Protein AF-A0A850JFN5-F1 (afdb_monomer)

Secondary structure (DSSP, 8-state):
-----------SHHHHHGGG---HHHHHHHHHHHHHHHHHHHSPP-HHHHHHHGGG--TTS---------HHHHHHHHHHHHHHHHHHHHHHHHHHHS-BPPS-S--S-SSS---BBTTT-PBSSPHHHHHHHHHH--

Sequence (138 aa):
MYAVRAARRPGVREAEQVRQKADPRETRLRERLETIRARSAKSSSWRSSTQVLSRLVNRDGLVPIKTRLSREDLAFLAGAREEVIAFADLGVRLLDLHRPQEAGGITSDPDHPIRRCRACMSRWPCPTFRTISESLDP

Solvent-accessible surface area (backbone atoms only — not comparable to full-atom values): 8711 Å² total; per-residue (Å²): 141,84,83,87,76,84,78,79,80,91,72,60,71,67,62,53,60,69,73,69,65,75,55,69,66,58,52,53,50,51,54,50,53,50,54,49,52,55,34,59,71,65,26,77,84,54,68,73,58,49,64,58,47,64,77,57,45,45,98,88,71,48,62,94,80,88,82,90,74,55,73,47,34,52,63,29,64,76,43,45,64,63,51,51,51,53,51,51,57,47,51,53,53,50,47,70,48,52,34,72,44,78,96,78,71,96,56,97,41,87,90,65,62,84,46,26,18,64,66,78,65,38,58,54,83,26,72,69,53,48,53,52,50,65,73,67,58,131

Structure (mmCIF, N/CA/C/O backbone):
data_AF-A0A850JFN5-F1
#
_entry.id   AF-A0A850JFN5-F1
#
loop_
_atom_site.group_PDB
_atom_site.id
_atom_site.type_symbol
_atom_site.label_atom_id
_atom_site.label_alt_id
_atom_site.label_comp_id
_atom_site.label_asym_id
_atom_site.label_entity_id
_atom_site.label_seq_id
_atom_site.pdbx_PDB_ins_code
_atom_site.Cartn_x
_atom_site.Cartn_y
_atom_site.Cartn_z
_atom_site.occupancy
_atom_site.B_iso_or_equiv
_atom_site.auth_seq_id
_atom_site.auth_comp_id
_atom_site.auth_asym_id
_atom_site.auth_atom_id
_atom_site.pdbx_PDB_model_num
ATOM 1 N N . MET A 1 1 ? 29.555 66.003 -21.667 1.00 43.53 1 MET A N 1
ATOM 2 C CA . MET A 1 1 ? 28.462 65.018 -21.503 1.00 43.53 1 MET A CA 1
ATOM 3 C C . MET A 1 1 ? 28.958 63.674 -21.994 1.00 43.53 1 MET A C 1
ATOM 5 O O . MET A 1 1 ? 29.393 63.637 -23.129 1.00 43.53 1 MET A O 1
ATOM 9 N N . TYR A 1 2 ? 28.963 62.647 -21.141 1.00 33.19 2 TYR A N 1
ATOM 10 C CA . TYR A 1 2 ? 28.538 61.259 -21.404 1.00 33.19 2 TYR A CA 1
ATOM 11 C C . TYR A 1 2 ? 28.996 60.406 -20.211 1.00 33.19 2 TYR A C 1
ATOM 13 O O . TYR A 1 2 ? 30.177 60.120 -20.045 1.00 33.19 2 TYR A O 1
ATOM 21 N N . ALA A 1 3 ? 28.050 60.061 -19.336 1.00 43.09 3 ALA A N 1
ATOM 22 C CA . ALA A 1 3 ? 28.269 59.144 -18.226 1.00 43.09 3 ALA A CA 1
ATOM 23 C C . ALA A 1 3 ? 27.966 57.716 -18.697 1.00 43.09 3 ALA A C 1
ATOM 25 O O . ALA A 1 3 ? 26.851 57.425 -19.133 1.00 43.09 3 ALA A O 1
ATOM 26 N N . VAL A 1 4 ? 28.949 56.824 -18.594 1.00 44.78 4 VAL A N 1
ATOM 27 C CA . VAL A 1 4 ? 28.782 55.389 -18.844 1.00 44.78 4 VAL A CA 1
ATOM 28 C C . VAL A 1 4 ? 28.039 54.783 -17.651 1.00 44.78 4 VAL A C 1
ATOM 30 O O . VAL A 1 4 ? 28.627 54.512 -16.607 1.00 44.78 4 VAL A O 1
ATOM 33 N N . ARG A 1 5 ? 26.722 54.584 -17.777 1.00 41.34 5 ARG A N 1
ATOM 34 C CA . ARG A 1 5 ? 25.948 53.748 -16.847 1.00 41.34 5 ARG A CA 1
ATOM 35 C C . ARG A 1 5 ? 26.031 52.297 -17.309 1.00 41.34 5 ARG A C 1
ATOM 37 O O . ARG A 1 5 ? 25.395 51.910 -18.285 1.00 41.34 5 ARG A O 1
ATOM 44 N N . ALA A 1 6 ? 26.802 51.495 -16.582 1.00 43.59 6 ALA A N 1
ATOM 45 C CA . ALA A 1 6 ? 26.791 50.047 -16.714 1.00 43.59 6 ALA A CA 1
ATOM 46 C C . ALA A 1 6 ? 25.400 49.510 -16.337 1.00 43.59 6 ALA A C 1
ATOM 48 O O . ALA A 1 6 ? 25.002 49.516 -15.171 1.00 43.59 6 ALA A O 1
ATOM 49 N N . ALA A 1 7 ? 24.650 49.055 -17.339 1.00 46.28 7 ALA A N 1
ATOM 50 C CA . ALA A 1 7 ? 23.413 48.319 -17.141 1.00 46.28 7 ALA A CA 1
ATOM 51 C C . ALA A 1 7 ? 23.745 46.943 -16.542 1.00 46.28 7 ALA A C 1
ATOM 53 O O . ALA A 1 7 ? 24.256 46.046 -17.214 1.00 46.28 7 ALA A O 1
ATOM 54 N N . ARG A 1 8 ? 23.471 46.784 -15.247 1.00 49.06 8 ARG A N 1
ATOM 55 C CA . ARG A 1 8 ? 23.504 45.500 -14.541 1.00 49.06 8 ARG A CA 1
ATOM 56 C C . ARG A 1 8 ? 22.412 44.613 -15.154 1.00 49.06 8 ARG A C 1
ATOM 58 O O . ARG A 1 8 ? 21.237 44.887 -14.947 1.00 49.06 8 ARG A O 1
ATOM 65 N N . ARG A 1 9 ? 22.779 43.591 -15.937 1.00 52.78 9 ARG A N 1
ATOM 66 C CA . ARG A 1 9 ? 21.822 42.629 -16.520 1.00 52.78 9 ARG A CA 1
ATOM 67 C C . ARG A 1 9 ? 21.120 41.839 -15.397 1.00 52.78 9 ARG A C 1
ATOM 69 O O . ARG A 1 9 ? 21.807 41.080 -14.709 1.00 52.78 9 ARG A O 1
ATOM 76 N N . PRO A 1 10 ? 19.791 41.941 -15.213 1.00 50.38 10 PRO A N 1
ATOM 77 C CA . PRO A 1 10 ? 19.043 41.019 -14.371 1.00 50.38 10 PRO A CA 1
ATOM 78 C C . PRO A 1 10 ? 18.663 39.826 -15.252 1.00 50.38 10 PRO A C 1
ATOM 80 O O . PRO A 1 10 ? 17.721 39.903 -16.029 1.00 50.38 10 PRO A O 1
ATOM 83 N N . GLY A 1 11 ? 19.470 38.763 -15.258 1.00 53.66 11 GLY A N 1
ATOM 84 C CA . GLY A 1 11 ? 19.230 37.672 -16.218 1.00 53.66 11 GLY A CA 1
ATOM 85 C C . GLY A 1 11 ? 19.637 36.272 -15.790 1.00 53.66 11 GLY A C 1
ATOM 86 O O . GLY A 1 11 ? 19.391 35.335 -16.535 1.00 53.66 11 GLY A O 1
ATOM 87 N N . VAL A 1 12 ? 20.247 36.104 -14.615 1.00 56.16 12 VAL A N 1
ATOM 88 C CA . VAL A 1 12 ? 20.742 34.781 -14.189 1.00 56.16 12 VAL A CA 1
ATOM 89 C C . VAL A 1 12 ? 20.054 34.315 -12.905 1.00 56.16 12 VAL A C 1
ATOM 91 O O . VAL A 1 12 ? 19.576 33.192 -12.840 1.00 56.16 12 VAL A O 1
ATOM 94 N N . ARG A 1 13 ? 19.871 35.203 -11.916 1.00 51.56 13 ARG A N 1
ATOM 95 C CA . ARG A 1 13 ? 19.265 34.841 -10.618 1.00 51.56 13 ARG A CA 1
ATOM 96 C C . ARG A 1 13 ? 17.761 34.542 -10.673 1.00 51.56 13 ARG A C 1
ATOM 98 O O . ARG A 1 13 ? 17.281 33.733 -9.891 1.00 51.56 13 ARG A O 1
ATOM 105 N N . GLU A 1 14 ? 17.032 35.157 -11.597 1.00 46.59 14 GLU A N 1
ATOM 106 C CA . GLU A 1 14 ? 15.573 35.001 -11.722 1.00 46.59 14 GLU A CA 1
ATOM 107 C C . GLU A 1 14 ? 15.201 33.730 -12.509 1.00 46.59 14 GLU A C 1
ATOM 109 O O . GLU A 1 14 ? 14.250 33.034 -12.166 1.00 46.59 14 GLU A O 1
ATOM 114 N N . ALA A 1 15 ? 16.026 33.345 -13.491 1.00 46.22 15 ALA A N 1
ATOM 115 C CA . ALA A 1 15 ? 15.898 32.082 -14.223 1.00 46.22 15 ALA A CA 1
ATOM 116 C C . ALA A 1 15 ? 16.313 30.857 -13.381 1.00 46.22 15 ALA A C 1
ATOM 118 O O . ALA A 1 15 ? 15.783 29.764 -13.577 1.00 46.22 15 ALA A O 1
ATOM 119 N N . GLU A 1 16 ? 17.218 31.038 -12.414 1.00 43.19 16 GLU A N 1
ATOM 120 C CA . GLU A 1 16 ? 17.591 30.015 -11.427 1.00 43.19 16 GLU A CA 1
ATOM 121 C C . GLU A 1 16 ? 16.491 29.818 -10.365 1.00 43.19 16 GLU A C 1
ATOM 123 O O . GLU A 1 16 ? 16.207 28.694 -9.962 1.00 43.19 16 GLU A O 1
ATOM 128 N N . GLN A 1 17 ? 15.788 30.887 -9.972 1.00 47.12 17 GLN A N 1
ATOM 129 C CA . GLN A 1 17 ? 14.662 30.817 -9.028 1.00 47.12 17 GLN A CA 1
ATOM 130 C C . GLN A 1 17 ? 13.426 30.102 -9.595 1.00 47.12 17 GLN A C 1
ATOM 132 O O . GLN A 1 17 ? 12.661 29.502 -8.840 1.00 47.12 17 GLN A O 1
ATOM 137 N N . VAL A 1 18 ? 13.249 30.088 -10.919 1.00 48.09 18 VAL A N 1
ATOM 138 C CA . VAL A 1 18 ? 12.202 29.289 -11.585 1.00 48.09 18 VAL A CA 1
ATOM 139 C C . VAL A 1 18 ? 12.558 27.791 -11.615 1.00 48.09 18 VAL A C 1
ATOM 141 O O . VAL A 1 18 ? 11.664 26.953 -11.708 1.00 48.09 18 VAL A O 1
ATOM 144 N N . ARG A 1 19 ? 13.838 27.419 -11.454 1.00 50.25 19 ARG A N 1
ATOM 145 C CA . ARG A 1 19 ? 14.310 26.020 -11.489 1.00 50.25 19 ARG A CA 1
ATOM 146 C C . ARG A 1 19 ? 14.128 25.239 -10.183 1.00 50.25 19 ARG A C 1
ATOM 148 O O . ARG A 1 19 ? 14.452 24.057 -10.154 1.00 50.25 19 ARG A O 1
ATOM 155 N N . GLN A 1 20 ? 13.601 25.849 -9.120 1.00 58.66 20 GLN A N 1
ATOM 156 C CA . GLN A 1 20 ? 13.512 25.192 -7.808 1.00 58.66 20 GLN A CA 1
ATOM 157 C C . GLN A 1 20 ? 12.201 25.440 -7.051 1.00 58.66 20 GLN A C 1
ATOM 159 O O . GLN A 1 20 ? 12.164 25.419 -5.824 1.00 58.66 20 GLN A O 1
ATOM 164 N N . LYS A 1 21 ? 11.087 25.635 -7.763 1.00 66.69 21 LYS A N 1
ATOM 165 C CA . LYS A 1 21 ? 9.763 25.475 -7.148 1.00 66.69 21 LYS A CA 1
ATOM 166 C C . LYS A 1 21 ? 9.370 24.003 -7.272 1.00 66.69 21 LYS A C 1
ATOM 168 O O . LYS A 1 21 ? 9.192 23.525 -8.387 1.00 66.69 21 LYS A O 1
ATOM 173 N N . ALA A 1 22 ? 9.289 23.293 -6.143 1.00 74.38 22 ALA A N 1
ATOM 174 C CA . ALA A 1 22 ? 8.799 21.915 -6.100 1.00 74.38 22 ALA A CA 1
ATOM 175 C C . ALA A 1 22 ? 7.469 21.811 -6.864 1.00 74.38 22 ALA A C 1
ATOM 177 O O . ALA A 1 22 ? 6.620 22.701 -6.732 1.00 74.38 22 ALA A O 1
ATOM 178 N N . ASP A 1 23 ? 7.298 20.760 -7.673 1.00 88.56 23 ASP A N 1
ATOM 179 C CA . ASP A 1 23 ? 6.042 20.533 -8.389 1.00 88.56 23 ASP A CA 1
ATOM 180 C C . ASP A 1 23 ? 4.907 20.463 -7.351 1.00 88.56 23 ASP A C 1
ATOM 182 O O . ASP A 1 23 ? 4.931 19.590 -6.479 1.00 88.56 23 ASP A O 1
ATOM 186 N N . PRO A 1 24 ? 3.887 21.342 -7.415 1.00 90.88 24 PRO A N 1
ATOM 187 C CA . PRO A 1 24 ? 2.775 21.312 -6.471 1.00 90.88 24 PRO A CA 1
ATOM 188 C C . PRO A 1 24 ? 2.071 19.949 -6.404 1.00 90.88 24 PRO A C 1
ATOM 190 O O . PRO A 1 24 ? 1.450 19.626 -5.392 1.00 90.88 24 PRO A O 1
ATOM 193 N N . ARG A 1 25 ? 2.126 19.149 -7.478 1.00 92.69 25 ARG A N 1
ATOM 194 C CA . ARG A 1 25 ? 1.613 17.773 -7.497 1.00 92.69 25 ARG A CA 1
ATOM 195 C C . ARG A 1 25 ? 2.479 16.841 -6.657 1.00 92.69 25 ARG A C 1
ATOM 197 O O . ARG A 1 25 ? 1.919 16.051 -5.901 1.00 92.69 25 ARG A O 1
ATOM 204 N N . GLU A 1 26 ? 3.802 16.958 -6.754 1.00 93.56 26 GLU A N 1
ATOM 205 C CA . GLU A 1 26 ? 4.739 16.190 -5.929 1.00 93.56 26 GLU A CA 1
ATOM 206 C C . GLU A 1 26 ? 4.555 16.532 -4.449 1.00 93.56 26 GLU A C 1
ATOM 208 O O . GLU A 1 26 ? 4.406 15.625 -3.632 1.00 93.56 26 GLU A O 1
ATOM 213 N N . THR A 1 27 ? 4.482 17.823 -4.108 1.00 94.75 27 THR A N 1
ATOM 214 C CA . THR A 1 27 ? 4.283 18.268 -2.721 1.00 94.75 27 THR A CA 1
ATOM 215 C C . THR A 1 27 ? 3.005 17.683 -2.128 1.00 94.75 27 THR A C 1
ATOM 217 O O . THR A 1 27 ? 3.052 17.049 -1.078 1.00 94.75 27 THR A O 1
ATOM 220 N N . ARG A 1 28 ? 1.873 17.794 -2.838 1.00 94.81 28 ARG A N 1
ATOM 221 C CA . ARG A 1 28 ? 0.598 17.226 -2.372 1.00 94.81 28 ARG A CA 1
ATOM 222 C C . ARG A 1 28 ? 0.647 15.707 -2.219 1.00 94.81 28 ARG A C 1
ATOM 224 O O . ARG A 1 28 ? 0.062 15.167 -1.282 1.00 94.81 28 ARG A O 1
ATOM 231 N N . LEU A 1 29 ? 1.317 15.008 -3.137 1.00 94.94 29 LEU A N 1
ATOM 232 C CA . LEU A 1 29 ? 1.482 13.559 -3.041 1.00 94.94 29 LEU A CA 1
ATOM 233 C C . LEU A 1 29 ? 2.314 13.190 -1.807 1.00 94.94 29 LEU A C 1
ATOM 235 O O . LEU A 1 29 ? 1.919 12.305 -1.051 1.00 94.94 29 LEU A O 1
ATOM 239 N N . ARG A 1 30 ? 3.423 13.895 -1.568 1.00 95.62 30 ARG A N 1
ATOM 240 C CA . ARG A 1 30 ? 4.294 13.687 -0.407 1.00 95.62 30 ARG A CA 1
ATOM 241 C C . ARG A 1 30 ? 3.555 13.926 0.907 1.00 95.62 30 ARG A C 1
ATOM 243 O O . ARG A 1 30 ? 3.541 13.038 1.753 1.00 95.62 30 ARG A O 1
ATOM 250 N N . GLU A 1 31 ? 2.861 15.054 1.032 1.00 96.56 31 GLU A N 1
ATOM 251 C CA . GLU A 1 31 ? 2.031 15.373 2.202 1.00 96.56 31 GLU A CA 1
ATOM 252 C C . GLU A 1 31 ? 0.969 14.295 2.448 1.00 96.56 31 GLU A C 1
ATOM 254 O O . GLU A 1 31 ? 0.754 13.862 3.585 1.00 96.56 31 GLU A O 1
ATOM 259 N N . ARG A 1 32 ? 0.316 13.805 1.384 1.00 94.38 32 ARG A N 1
ATOM 260 C CA . ARG A 1 32 ? -0.677 12.732 1.501 1.00 94.38 32 ARG A CA 1
ATOM 261 C C . ARG A 1 32 ? -0.051 11.449 2.044 1.00 94.38 32 ARG A C 1
ATOM 263 O O . ARG A 1 32 ? -0.616 10.860 2.966 1.00 94.38 32 ARG A O 1
ATOM 270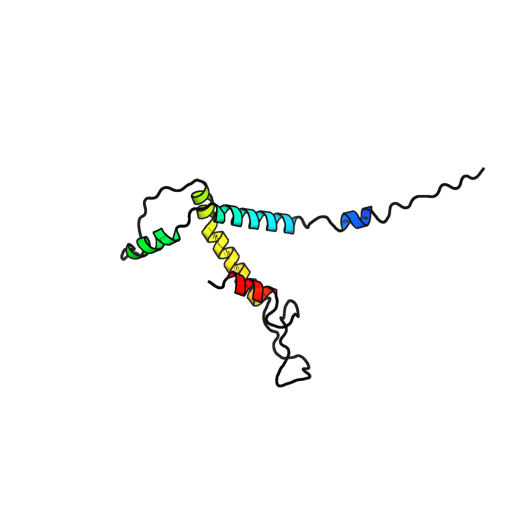 N N . LEU A 1 33 ? 1.094 11.031 1.506 1.00 96.00 33 LEU A N 1
ATOM 271 C CA . LEU A 1 33 ? 1.816 9.835 1.950 1.00 96.00 33 LEU A CA 1
ATOM 272 C C . LEU A 1 33 ? 2.284 9.961 3.406 1.00 96.00 33 LEU A C 1
ATOM 274 O O . LEU A 1 33 ? 2.114 9.029 4.191 1.00 96.00 33 LEU A O 1
ATOM 278 N N . GLU A 1 34 ? 2.801 11.12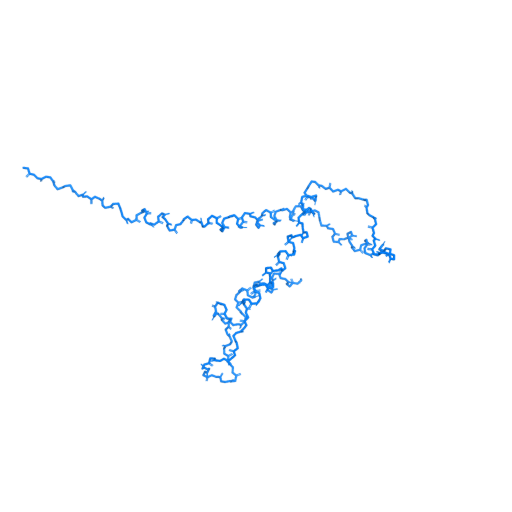3 3.799 1.00 96.81 34 GLU A N 1
ATOM 279 C CA . GLU A 1 34 ? 3.207 11.405 5.179 1.00 96.81 34 GLU A CA 1
ATOM 280 C C . GLU A 1 34 ? 2.017 11.385 6.141 1.00 96.81 34 GLU A C 1
ATOM 282 O O . GLU A 1 34 ? 2.113 10.824 7.231 1.00 96.81 34 GLU A O 1
ATOM 287 N N . THR A 1 35 ? 0.867 11.916 5.723 1.00 94.81 35 THR A N 1
ATOM 288 C CA . THR A 1 35 ? -0.364 11.898 6.524 1.00 94.81 35 THR A CA 1
ATOM 289 C C . THR A 1 35 ? -0.880 10.471 6.723 1.00 94.81 35 THR A C 1
ATOM 291 O O . THR A 1 35 ? -1.371 10.138 7.803 1.00 94.81 35 THR A O 1
ATOM 294 N N . ILE A 1 36 ? -0.799 9.617 5.696 1.00 94.81 36 ILE A N 1
ATOM 295 C CA . ILE A 1 36 ? -1.130 8.188 5.819 1.00 94.81 36 ILE A CA 1
ATOM 296 C C . ILE A 1 36 ? -0.162 7.520 6.797 1.00 94.81 36 ILE A C 1
ATOM 298 O O . ILE A 1 36 ? -0.594 6.960 7.801 1.00 94.81 36 ILE A O 1
ATOM 302 N N . ARG A 1 37 ? 1.151 7.680 6.583 1.00 94.81 37 ARG A N 1
ATOM 303 C CA . ARG A 1 37 ? 2.193 7.124 7.458 1.00 94.81 37 ARG A CA 1
ATOM 304 C C . ARG A 1 37 ? 2.014 7.548 8.918 1.00 94.81 37 ARG A C 1
ATOM 306 O O . ARG A 1 37 ? 2.093 6.708 9.809 1.00 94.81 37 ARG A O 1
ATOM 313 N N . ALA A 1 38 ? 1.760 8.830 9.171 1.00 95.25 38 ALA A N 1
ATOM 314 C CA . ALA A 1 38 ? 1.591 9.371 10.515 1.00 95.25 38 ALA A CA 1
ATOM 315 C C . ALA A 1 38 ? 0.344 8.820 11.219 1.00 95.25 38 ALA A C 1
ATOM 317 O O . ALA A 1 38 ? 0.393 8.571 12.422 1.00 95.25 38 ALA A O 1
ATOM 318 N N . ARG A 1 39 ? -0.762 8.616 10.492 1.00 93.81 39 ARG A N 1
ATOM 319 C CA . ARG A 1 39 ? -1.980 8.005 11.048 1.00 93.81 39 ARG A CA 1
ATOM 320 C C . ARG A 1 39 ? -1.763 6.530 11.370 1.00 93.81 39 ARG A C 1
ATOM 322 O O . ARG A 1 39 ? -2.020 6.133 12.501 1.00 93.81 39 ARG A O 1
ATOM 329 N N . SER A 1 40 ? -1.196 5.764 10.439 1.00 92.06 40 SER A N 1
ATOM 330 C CA . SER A 1 40 ? -0.879 4.346 10.653 1.00 92.06 40 SER A CA 1
ATOM 331 C C . SER A 1 40 ? 0.093 4.131 11.817 1.00 92.06 40 SER A C 1
ATOM 333 O O . SER A 1 40 ? -0.076 3.204 12.600 1.00 92.06 40 SER A O 1
ATOM 335 N N . ALA A 1 41 ? 1.089 5.008 11.979 1.00 93.31 41 ALA A N 1
ATOM 336 C CA . ALA A 1 41 ? 2.053 4.915 13.077 1.00 93.31 41 ALA A CA 1
ATOM 337 C C . ALA A 1 41 ? 1.451 5.241 14.456 1.00 93.31 41 ALA A C 1
ATOM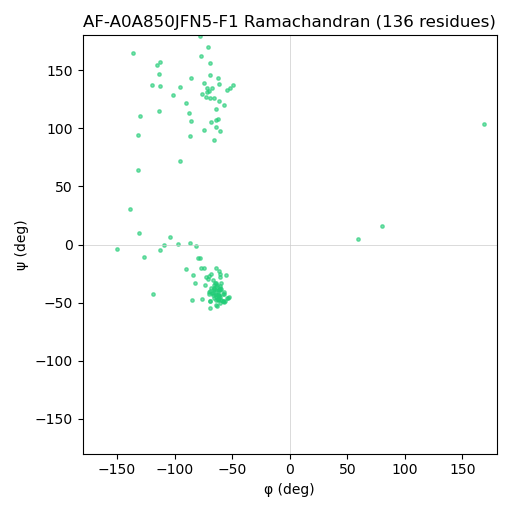 339 O O . ALA A 1 41 ? 1.964 4.772 15.468 1.00 93.31 41 ALA A O 1
ATOM 340 N N . LYS A 1 42 ? 0.395 6.064 14.507 1.00 92.44 42 LYS A N 1
ATOM 341 C CA . LYS A 1 42 ? -0.278 6.461 15.755 1.00 92.44 42 LYS A CA 1
ATOM 342 C C . LYS A 1 42 ? -1.412 5.521 16.156 1.00 92.44 42 LYS A C 1
ATOM 344 O O . LYS A 1 42 ? -1.796 5.529 17.321 1.00 92.44 42 LYS A O 1
ATOM 349 N N . SER A 1 43 ? -1.961 4.749 15.219 1.00 93.00 43 SER A N 1
ATOM 350 C CA . SER A 1 43 ? -2.996 3.764 15.529 1.00 93.00 43 SER A CA 1
ATOM 351 C C . SER A 1 43 ? -2.439 2.597 16.342 1.00 93.00 43 SER A C 1
ATOM 353 O O . SER A 1 43 ? -1.305 2.157 16.144 1.00 93.00 43 SER A O 1
ATOM 355 N N . SER A 1 44 ? -3.267 2.066 17.232 1.00 91.94 44 SER A N 1
ATOM 356 C CA . SER A 1 44 ? -2.980 0.875 18.018 1.00 91.94 44 SER A CA 1
ATOM 357 C C . SER A 1 44 ? -2.775 -0.327 17.097 1.00 91.94 44 SER A C 1
ATOM 359 O O . SER A 1 44 ? -3.539 -0.544 16.158 1.00 91.94 44 SER A O 1
ATOM 361 N N . SER A 1 45 ? -1.779 -1.166 17.387 1.00 88.38 45 SER A N 1
ATOM 362 C CA . SER A 1 45 ? -1.617 -2.433 16.669 1.00 88.38 45 SER A CA 1
ATOM 363 C C . SER A 1 45 ? -2.629 -3.465 17.155 1.00 88.38 45 SER A C 1
ATOM 365 O O . SER A 1 45 ? -2.742 -3.739 18.349 1.00 88.38 45 SER A O 1
ATOM 367 N N . TRP A 1 46 ? -3.329 -4.087 16.211 1.00 88.50 46 TRP A N 1
ATOM 368 C CA . TRP A 1 46 ? -4.322 -5.127 16.481 1.00 88.50 46 TRP A CA 1
ATOM 369 C C . TRP A 1 46 ? -3.780 -6.550 16.330 1.00 88.50 46 TRP A C 1
ATOM 371 O O . TRP A 1 46 ? -4.526 -7.499 16.544 1.00 88.50 46 TRP A O 1
ATOM 381 N N . ARG A 1 47 ? -2.493 -6.722 15.990 1.00 86.12 47 ARG A N 1
ATOM 382 C CA . ARG A 1 47 ? -1.902 -8.024 15.622 1.00 86.12 47 ARG A CA 1
ATOM 383 C C . ARG A 1 47 ? -2.133 -9.119 16.672 1.00 86.12 47 ARG A C 1
ATOM 385 O O . ARG A 1 47 ? -2.514 -10.228 16.316 1.00 86.12 47 ARG A O 1
ATOM 392 N N . SER A 1 48 ? -1.919 -8.826 17.954 1.00 84.56 48 SER A N 1
ATOM 393 C CA . SER A 1 48 ? -2.123 -9.817 19.022 1.00 84.56 48 SER A CA 1
ATOM 394 C C . SER A 1 48 ? -3.607 -10.132 19.224 1.00 84.56 48 SER A C 1
ATOM 396 O O . SER A 1 48 ? -3.988 -11.290 19.372 1.00 84.56 48 SER A O 1
ATOM 398 N N . SER A 1 49 ? -4.465 -9.109 19.170 1.00 85.94 49 SER A N 1
ATOM 399 C CA . SER A 1 49 ? -5.915 -9.272 19.296 1.00 85.94 49 SER A CA 1
ATOM 400 C C . SER A 1 49 ? -6.490 -10.092 18.142 1.00 85.94 49 SER A C 1
ATOM 402 O O . SER A 1 49 ? -7.290 -10.992 18.375 1.00 85.94 49 SER A O 1
ATOM 404 N N . THR A 1 50 ? -6.060 -9.850 16.901 1.00 88.12 50 THR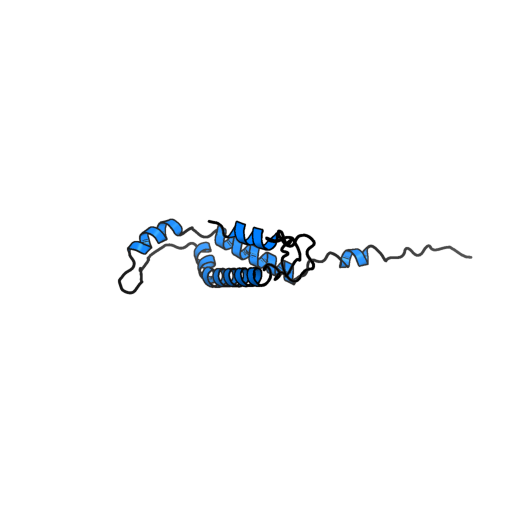 A N 1
ATOM 405 C CA . THR A 1 50 ? -6.562 -10.578 15.726 1.00 88.12 50 THR A CA 1
ATOM 406 C C . THR A 1 50 ? -6.179 -12.055 15.736 1.00 88.12 50 THR A C 1
ATOM 408 O O . THR A 1 50 ? -6.971 -12.873 15.277 1.00 88.12 50 THR A O 1
ATOM 411 N N . GLN A 1 51 ? -5.034 -12.430 16.318 1.00 88.62 51 GLN A N 1
ATOM 412 C CA . GLN A 1 51 ? -4.668 -13.841 16.516 1.00 88.62 51 GLN A CA 1
ATOM 413 C C . GLN A 1 51 ? -5.618 -14.583 17.465 1.00 88.62 51 GLN A C 1
ATOM 415 O O . GLN A 1 51 ? -5.874 -15.770 17.274 1.00 88.62 51 GLN A O 1
ATOM 420 N N . VAL A 1 52 ? -6.129 -13.905 18.494 1.00 89.12 52 VAL A N 1
ATOM 421 C CA . VAL A 1 52 ? -7.120 -14.486 19.411 1.00 89.12 52 VAL A CA 1
ATOM 422 C C . VAL A 1 52 ? -8.493 -14.516 18.745 1.00 89.12 52 VAL A C 1
ATOM 424 O O . VAL A 1 52 ? -9.162 -15.546 18.754 1.0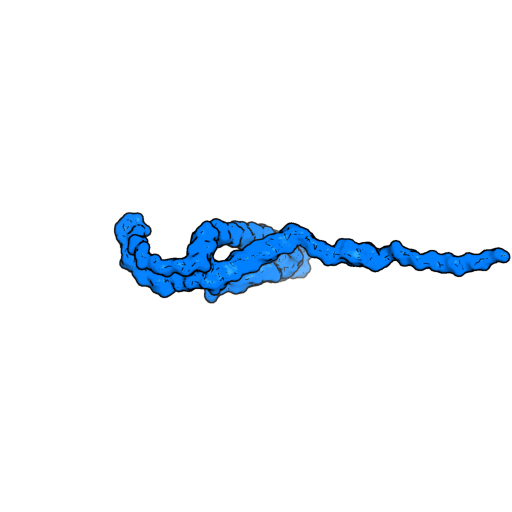0 89.12 52 VAL A O 1
ATOM 427 N N . LEU A 1 53 ? -8.893 -13.404 18.122 1.00 90.88 53 LEU A N 1
ATOM 428 C CA . LEU A 1 53 ? -10.201 -13.253 17.486 1.00 90.88 53 LEU A CA 1
ATOM 429 C C . LEU A 1 53 ? -10.408 -14.208 16.307 1.00 90.88 53 LEU A C 1
ATOM 431 O O . LEU A 1 53 ? -11.526 -14.675 16.112 1.00 90.88 53 LEU A O 1
ATOM 435 N N . SER A 1 54 ? -9.356 -14.550 15.555 1.00 90.88 54 SER A N 1
ATOM 436 C CA . SER A 1 54 ? -9.454 -15.493 14.431 1.00 90.88 54 SER A CA 1
ATOM 437 C C . SER A 1 54 ? -9.937 -16.882 14.858 1.00 90.88 54 SER A C 1
ATOM 439 O O . SER A 1 54 ? -10.596 -17.568 14.083 1.00 90.88 54 SER A O 1
ATOM 441 N N . ARG A 1 55 ? -9.678 -17.279 16.109 1.00 90.19 55 ARG A N 1
ATOM 442 C CA . ARG A 1 55 ? -10.145 -18.550 16.685 1.00 90.19 55 ARG A CA 1
ATOM 443 C C . ARG A 1 55 ? -11.605 -18.508 17.142 1.00 90.19 55 ARG A C 1
ATOM 445 O O . ARG A 1 55 ? -12.163 -19.550 17.462 1.00 90.19 55 ARG A O 1
ATOM 452 N N . LEU A 1 56 ? -12.201 -17.317 17.205 1.00 93.25 56 LEU A N 1
ATOM 453 C CA . LEU A 1 56 ? -13.569 -17.075 17.674 1.00 93.25 56 LEU A CA 1
ATOM 454 C C . LEU A 1 56 ? -14.549 -16.803 16.525 1.00 93.25 56 LEU A C 1
ATOM 456 O O . LEU A 1 56 ? -15.703 -16.452 16.768 1.00 93.25 56 LEU A O 1
ATOM 460 N N . VAL A 1 57 ? -14.092 -16.942 15.280 1.00 95.00 57 VAL A N 1
ATOM 461 C CA . VAL A 1 57 ? -14.927 -16.793 14.089 1.00 95.00 57 VAL A CA 1
ATOM 462 C C . VAL A 1 57 ? -15.973 -17.907 14.060 1.00 95.00 57 VAL A C 1
ATOM 464 O O . VAL A 1 57 ? -15.647 -19.090 14.165 1.00 95.00 57 VAL A O 1
ATOM 467 N N . ASN A 1 58 ? -17.243 -17.525 13.944 1.00 92.19 58 ASN A N 1
ATOM 468 C CA . ASN A 1 58 ? -18.357 -18.464 13.877 1.00 92.19 58 ASN A CA 1
ATOM 469 C C . ASN A 1 58 ? -18.483 -19.103 12.475 1.00 92.19 58 ASN A C 1
ATOM 471 O O . ASN A 1 58 ? -17.726 -18.796 11.555 1.00 92.19 58 ASN A O 1
ATOM 475 N N . ARG A 1 59 ? -19.469 -19.994 12.291 1.00 93.81 59 ARG A N 1
ATOM 476 C CA . ARG A 1 59 ? -19.715 -20.663 10.996 1.00 93.81 59 ARG A CA 1
ATOM 477 C C . ARG A 1 59 ? -20.073 -19.700 9.859 1.00 93.81 59 ARG A C 1
ATOM 479 O O . ARG A 1 59 ? -19.850 -20.044 8.705 1.00 93.81 59 ARG A O 1
ATOM 486 N N . ASP A 1 60 ? -20.567 -18.511 10.191 1.00 95.38 60 ASP A N 1
ATOM 487 C CA . ASP A 1 60 ? -20.921 -17.463 9.230 1.00 95.38 60 ASP A CA 1
ATOM 488 C C . ASP A 1 60 ? -19.718 -16.574 8.863 1.00 95.38 60 ASP A C 1
ATOM 490 O O . ASP A 1 60 ? -19.856 -15.627 8.092 1.00 95.38 60 ASP A O 1
ATOM 494 N N . GLY A 1 61 ? -18.528 -16.848 9.413 1.00 94.38 61 GLY A N 1
ATOM 495 C CA . GLY A 1 61 ? -17.318 -16.074 9.137 1.00 94.38 61 GLY A CA 1
ATOM 496 C C . GLY A 1 61 ? -17.214 -14.768 9.930 1.00 94.38 61 GLY A C 1
ATOM 497 O O . GLY A 1 61 ? -16.407 -13.906 9.586 1.00 94.38 61 GLY A O 1
ATOM 498 N N . LEU A 1 62 ? -18.004 -14.607 10.996 1.00 93.88 62 LEU A N 1
ATOM 499 C CA . LEU A 1 62 ? -18.080 -13.379 11.786 1.00 93.88 62 LEU A CA 1
ATOM 500 C C . LEU A 1 62 ? -17.542 -13.578 13.207 1.00 93.88 62 LEU A C 1
ATOM 502 O O . LEU A 1 62 ? -17.721 -14.627 13.824 1.00 93.88 62 LEU A O 1
ATOM 506 N N . VAL A 1 63 ? -16.932 -12.525 13.756 1.00 93.81 63 VAL A N 1
ATOM 507 C CA . VAL A 1 63 ? -16.603 -12.412 15.182 1.00 93.81 63 VAL A CA 1
ATOM 508 C C . VAL A 1 63 ? -17.100 -11.056 15.699 1.00 93.81 63 VAL A C 1
ATOM 510 O O . VAL A 1 63 ? -16.578 -10.015 15.293 1.00 93.81 63 VAL A O 1
ATOM 513 N N . PRO A 1 64 ? -18.133 -11.014 16.561 1.00 89.94 64 PRO A N 1
ATOM 514 C CA . PRO A 1 64 ? -18.577 -9.761 17.149 1.00 89.94 64 PRO A CA 1
ATOM 515 C C . PRO A 1 64 ? -17.552 -9.307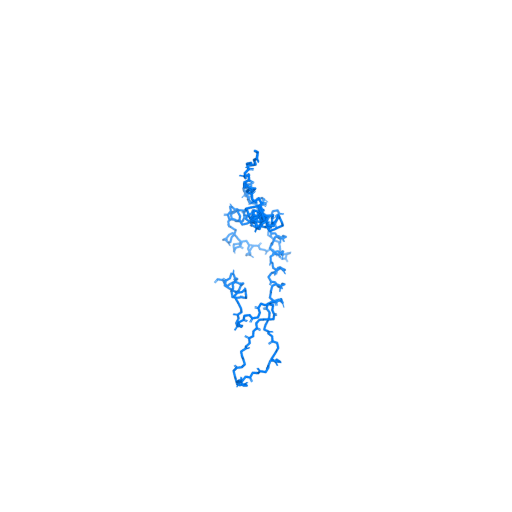 18.188 1.00 89.94 64 PRO A C 1
ATOM 517 O O . PRO A 1 64 ? -17.207 -10.047 19.108 1.00 89.94 64 PRO A O 1
ATOM 520 N N . ILE A 1 65 ? -17.077 -8.071 18.061 1.00 89.12 65 ILE A N 1
ATOM 521 C CA . ILE A 1 65 ? -16.117 -7.490 18.998 1.00 89.12 65 ILE A CA 1
ATOM 522 C C . ILE A 1 65 ? -16.691 -6.243 19.654 1.00 89.12 65 ILE A C 1
ATOM 524 O O . ILE A 1 65 ? -17.286 -5.387 19.001 1.00 89.12 65 ILE A O 1
ATOM 528 N N . LYS A 1 66 ? -16.470 -6.116 20.962 1.00 90.62 66 LYS A N 1
ATOM 529 C CA . LYS A 1 66 ? -16.692 -4.876 21.705 1.00 90.62 66 LYS A CA 1
ATOM 530 C C . LYS A 1 66 ? -15.335 -4.376 22.170 1.00 90.62 66 LYS A C 1
ATOM 532 O O . LYS A 1 66 ? -14.676 -5.035 22.966 1.00 90.62 66 LYS A O 1
ATOM 537 N N . THR A 1 67 ? -14.911 -3.229 21.656 1.00 89.94 67 THR A N 1
ATOM 538 C CA . THR A 1 67 ? -13.592 -2.662 21.946 1.00 89.94 67 THR A CA 1
ATOM 539 C C . THR A 1 67 ? -13.684 -1.164 22.221 1.00 89.94 67 THR A C 1
ATOM 541 O O . THR A 1 67 ? -14.691 -0.527 21.907 1.00 89.94 67 THR A O 1
ATOM 544 N N . ARG A 1 68 ? -12.623 -0.597 22.794 1.00 91.75 68 ARG A N 1
ATOM 545 C CA . ARG A 1 68 ? -12.426 0.851 22.890 1.00 91.75 68 ARG A CA 1
ATOM 546 C C . ARG A 1 68 ? -11.440 1.266 21.805 1.00 91.75 68 ARG A C 1
ATOM 548 O O . ARG A 1 68 ? -10.369 0.679 21.705 1.00 91.75 68 ARG A O 1
ATOM 555 N N . LEU A 1 69 ? -11.815 2.266 21.016 1.00 92.12 69 LEU A N 1
ATOM 556 C CA . LEU A 1 69 ? -10.983 2.843 19.965 1.00 92.12 69 LEU A CA 1
ATOM 557 C C . LEU A 1 69 ? -10.607 4.269 20.356 1.00 92.12 69 LEU A C 1
ATOM 559 O O . LEU A 1 69 ? -11.459 5.025 20.828 1.00 92.12 69 LEU A O 1
ATOM 563 N N . SER A 1 70 ? -9.344 4.633 20.153 1.00 94.38 70 SER A N 1
ATOM 564 C CA . SER A 1 70 ? -8.916 6.030 20.211 1.00 94.38 70 SER A CA 1
ATOM 565 C C . SER A 1 70 ? -9.435 6.813 18.998 1.00 94.38 70 SER A C 1
ATOM 567 O O . SER A 1 70 ? -9.940 6.247 18.022 1.00 94.38 70 SER A O 1
ATOM 569 N N . ARG A 1 71 ? -9.294 8.143 19.033 1.00 93.75 71 ARG A N 1
ATOM 570 C CA . ARG A 1 71 ? -9.601 8.994 17.874 1.00 93.75 71 ARG A CA 1
ATOM 571 C C . ARG A 1 71 ? -8.704 8.639 16.685 1.00 93.75 71 ARG A C 1
ATOM 573 O O . ARG A 1 71 ? -9.164 8.642 15.546 1.00 93.75 71 ARG A O 1
ATOM 580 N N . GLU A 1 72 ? -7.445 8.331 16.960 1.00 94.38 72 GLU A N 1
ATOM 581 C CA . GLU A 1 72 ? -6.427 7.953 15.988 1.00 94.38 72 GLU A CA 1
ATOM 582 C C . GLU A 1 72 ? -6.768 6.609 15.336 1.00 94.38 72 GLU A C 1
ATOM 584 O O . GLU A 1 72 ? -6.681 6.494 14.114 1.00 94.38 72 GLU A O 1
ATOM 589 N N . ASP A 1 73 ? -7.248 5.635 16.117 1.00 94.00 73 ASP A N 1
ATOM 590 C CA . ASP A 1 73 ? -7.711 4.346 15.590 1.00 94.00 73 ASP A CA 1
ATOM 591 C C . ASP A 1 73 ? -8.890 4.526 14.632 1.00 94.00 73 ASP A C 1
ATOM 593 O O . ASP A 1 73 ? -8.899 3.945 13.550 1.00 94.00 73 ASP A O 1
ATOM 597 N N . LEU A 1 74 ? -9.870 5.362 14.991 1.00 93.62 74 LEU A N 1
ATOM 598 C CA . LEU A 1 74 ? -11.014 5.654 14.121 1.00 93.62 74 LEU A CA 1
ATOM 599 C C . LEU A 1 74 ? -10.577 6.329 12.816 1.00 93.62 74 LEU A C 1
ATOM 601 O O . LEU A 1 74 ? -11.046 5.955 11.742 1.00 93.62 74 LEU A O 1
ATOM 605 N N . ALA A 1 75 ? -9.663 7.300 12.895 1.00 93.25 75 ALA A N 1
ATOM 606 C CA . ALA A 1 75 ? -9.149 8.003 11.723 1.00 93.25 75 ALA A CA 1
ATOM 607 C C . ALA A 1 75 ? -8.331 7.093 10.793 1.00 93.25 75 ALA A C 1
ATOM 609 O O . ALA A 1 75 ? -8.374 7.275 9.577 1.00 93.25 75 ALA A O 1
ATOM 610 N N . PHE A 1 76 ? -7.591 6.133 11.353 1.00 94.12 76 PHE A N 1
ATOM 611 C CA . PHE A 1 76 ? -6.888 5.107 10.588 1.00 94.12 76 PHE A CA 1
ATOM 612 C C . PHE A 1 76 ? -7.875 4.127 9.943 1.00 94.12 76 PHE A C 1
ATOM 614 O O . PHE A 1 76 ? -7.885 3.983 8.723 1.00 94.12 76 PHE A O 1
ATOM 621 N N . LEU A 1 77 ? -8.760 3.508 10.731 1.00 93.00 77 LEU A N 1
ATOM 622 C CA . LEU A 1 77 ? -9.702 2.490 10.252 1.00 93.00 77 LEU A CA 1
ATOM 623 C C . LEU A 1 77 ? -10.642 3.012 9.157 1.00 93.00 77 LEU A C 1
ATOM 625 O O . LEU A 1 77 ? -10.975 2.261 8.247 1.00 93.00 77 LEU A O 1
ATOM 629 N N . ALA A 1 78 ? -11.028 4.291 9.211 1.00 93.75 78 ALA A N 1
ATOM 630 C CA . ALA A 1 78 ? -11.901 4.912 8.215 1.00 93.75 78 ALA A CA 1
ATOM 631 C C . ALA A 1 78 ? -11.299 4.989 6.799 1.00 93.75 78 ALA A C 1
ATOM 633 O O . ALA A 1 78 ? -12.051 5.175 5.847 1.00 93.75 78 ALA A O 1
ATOM 634 N N . GLY A 1 79 ? -9.971 4.894 6.654 1.00 92.44 79 GLY A N 1
ATOM 635 C CA . GLY A 1 79 ? -9.293 4.936 5.351 1.00 92.44 79 GLY A CA 1
ATOM 636 C C . GLY A 1 79 ? -8.356 3.761 5.074 1.00 92.44 79 GLY A C 1
ATOM 637 O O . GLY A 1 79 ? -7.907 3.606 3.941 1.00 92.44 79 GLY A O 1
ATOM 638 N N . ALA A 1 80 ? -8.055 2.929 6.077 1.00 94.50 80 ALA A N 1
ATOM 639 C CA . ALA A 1 80 ? -7.019 1.904 5.988 1.00 94.50 80 ALA A CA 1
ATOM 640 C C . ALA A 1 80 ? -7.242 0.926 4.829 1.00 94.50 80 ALA A C 1
ATOM 642 O O . ALA A 1 80 ? -6.291 0.571 4.135 1.00 94.50 80 ALA A O 1
ATOM 643 N N . ARG A 1 81 ? -8.488 0.500 4.592 1.00 94.00 81 ARG A N 1
ATOM 644 C CA . ARG A 1 81 ? -8.805 -0.451 3.520 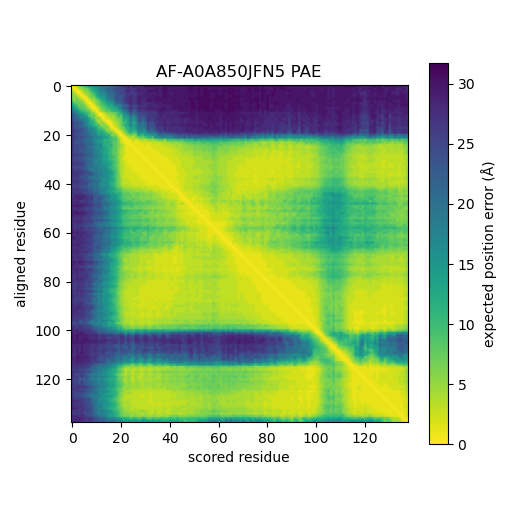1.00 94.00 81 ARG A CA 1
ATOM 645 C C . ARG A 1 81 ? -8.494 0.142 2.147 1.00 94.00 81 ARG A C 1
ATOM 647 O O . ARG A 1 81 ? -7.789 -0.475 1.354 1.00 94.00 81 ARG A O 1
ATOM 654 N N . GLU A 1 82 ? -9.010 1.329 1.872 1.00 96.19 82 GLU A N 1
ATOM 655 C CA . GLU A 1 82 ? -8.859 2.014 0.591 1.00 96.19 82 GLU A CA 1
ATOM 656 C C . GLU A 1 82 ? -7.394 2.394 0.346 1.00 96.19 82 GLU A C 1
ATOM 658 O O . GLU A 1 82 ? -6.898 2.259 -0.770 1.00 96.19 82 GLU A O 1
ATOM 663 N N . GLU A 1 83 ? -6.680 2.810 1.394 1.00 95.88 83 GLU A N 1
ATOM 664 C CA . GLU A 1 83 ? -5.256 3.141 1.326 1.00 95.88 83 GLU A CA 1
ATOM 665 C C . GLU A 1 83 ? -4.398 1.896 1.043 1.00 95.88 83 GLU A C 1
ATOM 667 O O . GLU A 1 83 ? -3.535 1.946 0.166 1.00 95.88 83 GLU A O 1
ATOM 672 N N . VAL A 1 84 ? -4.662 0.757 1.700 1.00 95.81 84 VAL A N 1
ATOM 673 C CA . VAL A 1 84 ? -3.948 -0.509 1.439 1.00 95.81 84 VAL A CA 1
ATOM 674 C C . VAL A 1 84 ? -4.204 -1.017 0.020 1.00 95.81 84 VAL A C 1
ATOM 676 O O . VAL A 1 84 ? -3.253 -1.409 -0.654 1.00 95.81 84 VAL A O 1
ATOM 679 N N . ILE A 1 85 ? -5.450 -0.968 -0.464 1.00 97.19 85 ILE A N 1
ATOM 680 C CA . ILE A 1 85 ? -5.777 -1.336 -1.852 1.00 97.19 85 ILE A CA 1
ATOM 681 C C . ILE A 1 85 ? -5.018 -0.432 -2.828 1.00 97.19 85 ILE A C 1
ATOM 683 O O . ILE A 1 85 ? -4.350 -0.926 -3.733 1.00 97.19 85 ILE A O 1
ATOM 687 N N . ALA A 1 86 ? -5.043 0.886 -2.610 1.00 96.19 86 ALA A N 1
ATOM 688 C CA . ALA A 1 86 ? -4.342 1.829 -3.473 1.00 96.19 86 ALA A CA 1
ATOM 689 C C . ALA A 1 86 ? -2.822 1.583 -3.504 1.00 96.19 86 ALA A C 1
ATOM 691 O O . ALA A 1 86 ? -2.209 1.677 -4.570 1.00 96.19 86 ALA A O 1
ATOM 692 N N . PHE A 1 87 ? -2.207 1.243 -2.365 1.00 95.62 87 PHE A N 1
ATOM 693 C CA . PHE A 1 87 ? -0.788 0.885 -2.315 1.00 95.62 87 PHE A CA 1
ATOM 694 C C . PHE A 1 87 ? -0.485 -0.445 -3.003 1.00 95.62 87 PHE A C 1
ATOM 696 O O . PHE A 1 87 ? 0.520 -0.531 -3.709 1.00 95.62 87 PHE A O 1
ATOM 703 N N . ALA A 1 88 ? -1.345 -1.454 -2.853 1.00 96.94 88 ALA A N 1
ATOM 704 C CA . ALA A 1 88 ? -1.199 -2.724 -3.556 1.00 96.94 88 ALA A CA 1
ATOM 705 C C . ALA A 1 88 ? -1.284 -2.525 -5.079 1.00 96.94 88 ALA A C 1
ATOM 707 O O . ALA A 1 88 ? -0.391 -2.957 -5.809 1.00 96.94 88 ALA A O 1
ATOM 708 N N . ASP A 1 89 ? -2.283 -1.776 -5.554 1.00 97.75 89 ASP A N 1
ATOM 709 C CA . ASP A 1 89 ? -2.443 -1.454 -6.975 1.00 97.75 89 ASP A CA 1
ATOM 710 C C . ASP A 1 89 ? -1.270 -0.628 -7.523 1.00 97.75 89 ASP A C 1
ATOM 712 O O . ASP A 1 89 ? -0.901 -0.750 -8.694 1.00 97.75 89 ASP A O 1
ATOM 716 N N . LEU A 1 90 ? -0.700 0.267 -6.711 1.00 96.31 90 LEU A N 1
ATOM 717 C CA . LEU A 1 90 ? 0.516 0.997 -7.067 1.00 96.31 90 LEU A CA 1
ATOM 718 C C . LEU A 1 90 ? 1.707 0.040 -7.188 1.00 96.31 90 LEU A C 1
ATOM 720 O O . LEU A 1 90 ? 2.438 0.118 -8.172 1.00 96.31 90 LEU A O 1
ATOM 724 N N . GLY A 1 91 ? 1.884 -0.870 -6.228 1.00 95.69 91 GLY A N 1
ATOM 725 C CA . GLY A 1 91 ? 2.944 -1.877 -6.242 1.00 95.69 91 GLY A CA 1
ATOM 726 C C . GLY A 1 91 ? 2.904 -2.740 -7.502 1.00 95.69 91 GLY A C 1
ATOM 727 O O . GLY A 1 91 ? 3.912 -2.847 -8.197 1.00 95.69 91 GLY A O 1
ATOM 728 N N . VAL A 1 92 ? 1.728 -3.267 -7.860 1.00 96.69 92 VAL A N 1
ATOM 729 C CA . VAL A 1 92 ? 1.528 -4.045 -9.098 1.00 96.69 92 VAL A CA 1
ATOM 730 C C . VAL A 1 92 ? 1.900 -3.219 -10.331 1.00 96.69 92 VAL A C 1
ATOM 732 O O . VAL A 1 92 ? 2.709 -3.659 -11.146 1.00 96.69 92 VAL A O 1
ATOM 735 N N . ARG A 1 93 ? 1.408 -1.977 -10.431 1.00 96.94 93 ARG A N 1
ATOM 736 C CA . ARG A 1 93 ? 1.736 -1.084 -11.556 1.00 96.94 93 ARG A CA 1
ATOM 737 C C . ARG A 1 93 ? 3.230 -0.784 -11.667 1.00 96.94 93 ARG A C 1
ATOM 739 O O . ARG A 1 93 ? 3.757 -0.692 -12.775 1.00 96.94 93 ARG A O 1
ATOM 746 N N . LEU A 1 94 ? 3.923 -0.629 -10.539 1.00 96.56 94 LEU A N 1
ATOM 747 C CA . LEU A 1 94 ? 5.370 -0.426 -10.528 1.00 96.56 94 LEU A CA 1
ATOM 748 C C . LEU A 1 94 ? 6.124 -1.681 -10.982 1.00 96.56 94 LEU A C 1
ATOM 750 O O . LEU A 1 94 ? 7.108 -1.537 -11.703 1.00 96.56 94 LEU A O 1
ATOM 754 N N . LEU A 1 95 ? 5.669 -2.884 -10.621 1.00 94.94 95 LEU A N 1
ATOM 755 C CA . LEU A 1 95 ? 6.257 -4.146 -11.090 1.00 94.94 95 LEU A CA 1
ATOM 756 C C . LEU A 1 95 ? 6.042 -4.356 -12.596 1.00 94.94 95 LEU A C 1
ATOM 758 O O . LEU A 1 95 ? 6.982 -4.719 -13.303 1.00 94.94 95 LEU A O 1
ATOM 762 N N . ASP A 1 96 ? 4.847 -4.052 -13.104 1.00 95.25 96 ASP A N 1
ATOM 763 C CA . ASP A 1 96 ? 4.542 -4.1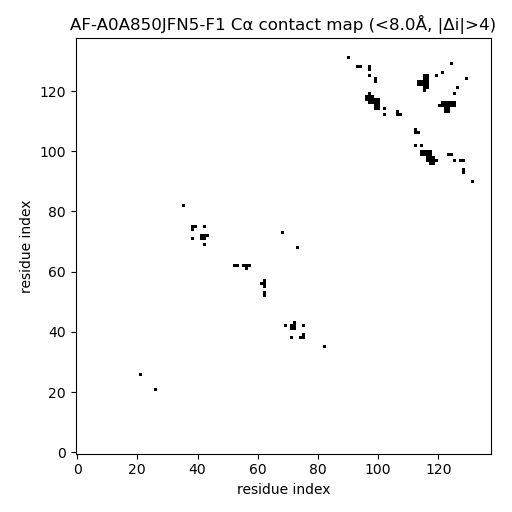29 -14.538 1.00 95.25 96 ASP A CA 1
ATOM 764 C C . ASP A 1 96 ? 5.410 -3.170 -15.362 1.00 95.25 96 ASP A C 1
ATOM 766 O O . ASP A 1 96 ? 5.881 -3.505 -16.458 1.00 95.25 96 ASP A O 1
ATOM 770 N N . LEU A 1 97 ? 5.646 -1.972 -14.820 1.00 96.19 97 LEU A N 1
ATOM 771 C CA . LEU A 1 97 ? 6.525 -0.974 -15.414 1.00 96.19 97 LEU A CA 1
ATOM 772 C C . LEU A 1 97 ? 7.994 -1.424 -15.339 1.00 96.19 97 LEU A C 1
ATOM 774 O O . LEU A 1 97 ? 8.714 -1.406 -16.342 1.00 96.19 97 LEU A O 1
ATOM 778 N N . HIS A 1 98 ? 8.440 -1.871 -14.165 1.00 95.81 98 HIS A N 1
ATOM 779 C CA . HIS A 1 98 ? 9.809 -2.299 -13.896 1.00 95.81 98 HIS A CA 1
ATOM 780 C C . HIS A 1 98 ? 9.975 -3.813 -14.041 1.00 95.81 98 HIS A C 1
ATOM 782 O O . HIS A 1 98 ? 10.216 -4.522 -13.067 1.00 95.81 98 HIS A O 1
ATOM 788 N N . ARG A 1 99 ? 9.939 -4.286 -15.289 1.00 91.94 99 ARG A N 1
ATOM 789 C CA . ARG A 1 99 ? 10.178 -5.690 -15.662 1.00 91.94 99 ARG A CA 1
ATOM 790 C C . ARG A 1 99 ? 11.475 -5.867 -16.467 1.00 91.94 99 ARG A C 1
ATOM 792 O O . ARG A 1 99 ? 11.935 -4.893 -17.078 1.00 91.94 99 ARG A O 1
ATOM 799 N N . PRO A 1 100 ? 12.089 -7.066 -16.502 1.00 91.38 100 PRO A N 1
ATOM 800 C CA . PRO A 1 100 ? 13.243 -7.311 -17.360 1.00 91.38 100 PRO A CA 1
ATOM 801 C C . PRO A 1 100 ? 12.859 -7.139 -18.834 1.00 91.38 100 PRO A C 1
ATOM 803 O O . PRO A 1 100 ? 11.752 -7.476 -19.254 1.00 91.38 100 PRO A O 1
ATOM 806 N N . GLN A 1 101 ? 13.772 -6.587 -19.625 1.00 84.50 101 GLN A N 1
ATOM 807 C CA . GLN A 1 101 ? 13.635 -6.535 -21.073 1.00 84.50 101 GLN A CA 1
ATOM 808 C C . GLN A 1 101 ? 13.783 -7.953 -21.646 1.00 84.50 101 GLN A C 1
ATOM 810 O O . GLN A 1 101 ? 14.723 -8.666 -21.288 1.00 84.50 101 GLN A O 1
ATOM 815 N N . GLU A 1 102 ? 12.858 -8.346 -22.526 1.00 70.50 102 GLU A N 1
ATOM 816 C CA . GLU A 1 102 ? 12.983 -9.543 -23.370 1.00 70.50 102 GLU A CA 1
ATOM 817 C C . GLU A 1 102 ? 14.337 -9.486 -24.096 1.00 70.50 102 GLU A C 1
ATOM 819 O O . GLU A 1 102 ? 14.736 -8.423 -24.583 1.00 70.50 102 GLU A O 1
ATOM 824 N N . ALA A 1 103 ? 15.077 -10.595 -24.123 1.00 60.03 103 ALA A N 1
ATOM 825 C CA . ALA A 1 103 ? 16.413 -10.646 -24.708 1.00 60.03 103 ALA A CA 1
ATOM 826 C C . ALA A 1 103 ? 16.340 -10.415 -26.231 1.00 60.03 103 ALA A C 1
ATOM 828 O O . ALA A 1 103 ? 16.169 -11.344 -27.006 1.00 60.03 103 ALA A O 1
ATOM 829 N N . GLY A 1 104 ? 16.435 -9.153 -26.648 1.00 54.75 104 GLY A N 1
ATOM 830 C CA . GLY A 1 104 ? 16.500 -8.727 -28.052 1.00 54.75 104 GLY A CA 1
ATOM 831 C C . GLY A 1 104 ? 17.636 -7.739 -28.322 1.00 54.75 104 GLY A C 1
ATOM 832 O O . GLY A 1 104 ? 17.684 -7.116 -29.378 1.00 54.75 104 GLY A O 1
ATOM 833 N N . GLY A 1 105 ? 18.528 -7.547 -27.347 1.00 57.94 105 GLY A N 1
ATOM 834 C CA . GLY A 1 105 ? 19.730 -6.739 -27.507 1.00 57.94 105 GLY A CA 1
ATOM 835 C C . GLY A 1 105 ? 20.867 -7.566 -28.093 1.00 57.94 105 GLY A C 1
ATOM 836 O O . GLY A 1 105 ? 21.037 -8.728 -27.731 1.00 57.94 105 GLY A O 1
ATOM 837 N N . ILE A 1 106 ? 21.666 -6.942 -28.957 1.00 55.25 106 ILE A N 1
ATOM 838 C CA . ILE A 1 106 ? 22.937 -7.477 -29.449 1.00 55.25 106 ILE A CA 1
ATOM 839 C C . ILE A 1 106 ? 23.838 -7.665 -28.219 1.00 55.25 106 ILE A C 1
ATOM 841 O O . ILE A 1 106 ? 24.373 -6.693 -27.685 1.00 55.25 106 ILE A O 1
ATOM 845 N N . THR A 1 107 ? 23.913 -8.882 -27.685 1.00 63.06 107 THR A N 1
ATOM 846 C CA . THR A 1 107 ? 24.786 -9.190 -26.552 1.00 63.06 107 THR A CA 1
ATOM 847 C C . THR A 1 107 ? 26.102 -9.752 -27.068 1.00 63.06 107 THR A C 1
ATOM 849 O O . THR A 1 107 ? 26.122 -10.569 -27.983 1.00 63.06 107 THR A O 1
ATOM 852 N N . SER A 1 108 ? 27.206 -9.274 -26.501 1.00 63.59 108 SER A N 1
ATOM 853 C CA . SER A 1 108 ? 28.551 -9.779 -26.775 1.00 63.59 108 SER A CA 1
ATOM 854 C C . SER A 1 108 ? 28.850 -11.099 -26.055 1.00 63.59 108 SER A C 1
ATOM 856 O O . SER A 1 108 ? 29.853 -11.728 -26.364 1.00 63.59 108 SER A O 1
ATOM 858 N N . ASP A 1 109 ? 28.001 -11.502 -25.104 1.00 65.06 109 ASP A N 1
ATOM 859 C CA . ASP A 1 109 ? 28.095 -12.760 -24.360 1.00 65.06 109 ASP A CA 1
ATOM 860 C C . ASP A 1 109 ? 26.712 -13.443 -24.372 1.00 65.06 109 ASP A C 1
ATOM 862 O O . ASP A 1 109 ? 25.840 -13.095 -23.565 1.00 65.06 109 ASP A O 1
ATOM 866 N N . PRO A 1 110 ? 26.473 -14.365 -25.325 1.00 66.50 110 PRO A N 1
ATOM 867 C CA . PRO A 1 110 ? 25.215 -15.099 -25.443 1.00 66.50 110 PRO A CA 1
ATOM 868 C C . PRO A 1 110 ? 24.881 -15.945 -24.209 1.00 66.50 110 PRO A C 1
ATOM 870 O O . PRO A 1 110 ? 23.701 -16.191 -23.955 1.00 66.50 110 PRO A O 1
ATOM 873 N N . ASP A 1 111 ? 25.893 -16.349 -23.436 1.00 71.81 111 ASP A N 1
ATOM 874 C CA . ASP A 1 111 ? 25.732 -17.204 -22.260 1.00 71.81 111 ASP A CA 1
ATOM 875 C C . ASP A 1 111 ? 25.352 -16.384 -21.013 1.00 71.81 111 ASP A C 1
ATOM 877 O O . ASP A 1 111 ? 24.654 -16.880 -20.125 1.00 71.81 111 ASP A O 1
ATOM 881 N N . HIS A 1 112 ? 25.719 -15.093 -20.968 1.00 66.75 112 HIS A N 1
ATOM 882 C CA . HIS A 1 112 ? 25.391 -14.175 -19.865 1.00 66.75 112 HIS A CA 1
ATOM 883 C C . HIS A 1 112 ? 24.813 -12.828 -20.339 1.00 66.75 112 HIS A C 1
ATOM 885 O O . HIS A 1 112 ? 25.382 -11.761 -20.064 1.00 66.75 112 HIS A O 1
ATOM 891 N N . PRO A 1 113 ? 23.630 -12.810 -20.983 1.00 70.56 113 PRO A N 1
ATOM 892 C CA . PRO A 1 113 ? 23.032 -11.569 -21.447 1.00 70.56 113 PRO A CA 1
ATOM 893 C C . PRO A 1 113 ? 22.745 -10.628 -20.269 1.00 70.56 113 PRO A C 1
ATOM 895 O O . PRO A 1 113 ? 22.000 -10.956 -19.339 1.00 70.56 113 PRO A O 1
ATOM 898 N N . ILE A 1 114 ? 23.300 -9.410 -20.319 1.00 72.94 114 ILE A N 1
ATOM 899 C CA . ILE A 1 114 ? 22.985 -8.356 -19.347 1.00 72.94 114 ILE A CA 1
ATOM 900 C C . ILE A 1 114 ? 21.507 -7.990 -19.496 1.00 72.94 114 ILE A C 1
ATOM 902 O O . ILE A 1 114 ? 21.122 -7.215 -20.373 1.00 72.94 114 ILE A O 1
ATOM 906 N N . ARG A 1 115 ? 20.668 -8.505 -18.594 1.00 84.44 115 ARG A N 1
ATOM 907 C CA . ARG A 1 115 ? 19.264 -8.099 -18.506 1.00 84.44 115 ARG A CA 1
ATOM 908 C C . ARG A 1 115 ? 19.179 -6.689 -17.932 1.00 84.44 115 ARG A C 1
ATOM 910 O O . ARG A 1 115 ? 19.785 -6.380 -16.902 1.00 84.44 115 ARG A O 1
ATOM 917 N N . ARG A 1 116 ? 18.407 -5.827 -18.589 1.00 90.12 116 ARG A N 1
ATOM 918 C CA . ARG A 1 116 ? 18.104 -4.463 -18.134 1.00 90.12 116 ARG A CA 1
ATOM 919 C C . ARG A 1 116 ? 16.619 -4.338 -17.832 1.00 90.12 116 ARG A C 1
ATOM 921 O O . ARG A 1 116 ? 15.808 -5.087 -18.365 1.00 90.12 116 ARG A O 1
ATOM 928 N N . CYS A 1 117 ? 16.264 -3.413 -16.953 1.00 93.62 117 CYS A N 1
ATOM 929 C CA . CYS A 1 117 ? 14.871 -3.059 -16.713 1.00 93.62 117 CYS A CA 1
ATOM 930 C C . CYS A 1 117 ? 14.312 -2.271 -17.899 1.00 93.62 117 CYS A C 1
ATOM 932 O O . CYS A 1 117 ? 14.944 -1.323 -18.355 1.00 93.62 117 CYS A O 1
ATOM 934 N N . ARG A 1 118 ? 13.104 -2.616 -18.347 1.00 92.06 118 ARG A N 1
ATOM 935 C CA . ARG A 1 118 ? 12.423 -1.954 -19.464 1.00 92.06 118 ARG A CA 1
ATOM 936 C C . ARG A 1 118 ? 12.153 -0.464 -19.219 1.00 92.06 118 ARG A C 1
ATOM 938 O O . ARG A 1 118 ? 12.199 0.310 -20.165 1.00 92.06 118 ARG A O 1
ATOM 945 N N . ALA A 1 119 ? 11.852 -0.067 -17.981 1.00 94.31 119 ALA A N 1
ATOM 946 C CA . ALA A 1 119 ? 11.473 1.312 -17.666 1.00 94.31 119 ALA A CA 1
ATOM 947 C C . ALA A 1 119 ? 12.670 2.239 -17.437 1.00 94.31 119 ALA A C 1
ATOM 949 O O . ALA A 1 119 ? 12.716 3.333 -17.986 1.00 94.31 119 ALA A O 1
ATOM 950 N N . CYS A 1 120 ? 13.642 1.815 -16.623 1.00 94.81 120 CYS A N 1
ATOM 951 C CA . CYS A 1 120 ? 14.765 2.671 -16.226 1.00 94.81 120 CYS A CA 1
ATOM 952 C C . CYS A 1 120 ? 16.115 2.274 -16.840 1.00 94.81 120 CYS A C 1
ATOM 954 O O . CYS A 1 120 ? 17.125 2.896 -16.521 1.00 94.81 120 CYS A O 1
ATOM 956 N N . MET A 1 121 ? 16.172 1.213 -17.658 1.00 92.75 121 MET A N 1
ATOM 957 C CA . MET A 1 121 ? 17.365 0.721 -18.381 1.00 92.75 121 MET A CA 1
ATOM 958 C C . MET A 1 121 ? 18.576 0.324 -17.511 1.00 92.75 121 MET A C 1
ATOM 960 O O . MET A 1 121 ? 19.630 -0.081 -18.018 1.00 92.75 121 MET A O 1
ATOM 964 N N . SER A 1 122 ? 18.422 0.367 -16.187 1.00 92.62 122 SER A N 1
ATOM 965 C CA . SER A 1 122 ? 19.408 -0.117 -15.220 1.00 92.62 122 SER A CA 1
ATOM 966 C C . SER A 1 122 ? 19.508 -1.644 -15.256 1.00 92.62 122 SER A C 1
ATOM 968 O O . SER A 1 122 ? 18.554 -2.321 -15.649 1.00 92.62 122 SER A O 1
ATOM 970 N N . ARG A 1 123 ? 20.650 -2.198 -14.826 1.00 91.38 123 ARG A N 1
ATOM 971 C CA . ARG A 1 123 ? 20.850 -3.654 -14.716 1.00 91.38 123 ARG A CA 1
ATOM 972 C C . ARG A 1 123 ? 19.741 -4.270 -13.861 1.00 91.38 123 ARG A C 1
ATOM 974 O O . ARG A 1 123 ? 19.429 -3.755 -12.790 1.00 91.38 123 ARG A O 1
ATOM 981 N N . TRP A 1 124 ? 19.152 -5.356 -14.345 1.00 92.31 124 TRP A N 1
ATOM 982 C CA . TRP A 1 124 ? 18.146 -6.121 -13.620 1.00 92.31 124 TRP A CA 1
ATOM 983 C C . TRP A 1 124 ? 18.796 -6.957 -12.496 1.00 92.31 124 TRP A C 1
ATOM 985 O O . TRP A 1 124 ? 19.851 -7.545 -12.745 1.00 92.31 124 TRP A O 1
ATOM 995 N N . PRO A 1 125 ? 18.194 -7.049 -11.292 1.00 93.88 125 PRO A N 1
ATOM 996 C CA . PRO A 1 125 ? 17.048 -6.270 -10.816 1.00 93.88 125 PRO A CA 1
ATOM 997 C C . PRO A 1 125 ? 17.414 -4.794 -10.627 1.00 93.88 125 PRO A C 1
ATOM 999 O O . PRO A 1 125 ? 18.466 -4.476 -10.063 1.00 93.88 125 PRO A O 1
ATOM 1002 N N . CYS A 1 126 ? 16.549 -3.895 -11.102 1.00 95.81 126 CYS A N 1
ATOM 1003 C CA . CYS A 1 126 ? 16.789 -2.451 -11.022 1.00 95.81 126 CYS A CA 1
ATOM 1004 C C . CYS A 1 126 ? 16.529 -1.889 -9.612 1.00 95.81 126 CYS A C 1
ATOM 1006 O O . CYS A 1 126 ? 15.825 -2.540 -8.839 1.00 95.81 126 CYS A O 1
ATOM 1008 N N . PRO A 1 127 ? 17.036 -0.684 -9.277 1.00 96.62 127 PRO A N 1
ATOM 1009 C CA . PRO A 1 127 ? 16.894 -0.109 -7.936 1.00 96.62 127 PRO A CA 1
ATOM 1010 C C . PRO A 1 127 ? 15.448 -0.056 -7.429 1.00 96.62 127 PRO A C 1
ATOM 1012 O O . PRO A 1 127 ? 15.186 -0.502 -6.323 1.00 96.62 127 PRO A O 1
ATOM 1015 N N . THR A 1 128 ? 14.493 0.377 -8.259 1.00 96.00 128 THR A N 1
ATOM 1016 C CA . THR A 1 128 ? 13.068 0.434 -7.885 1.00 96.00 128 THR A CA 1
ATOM 1017 C C . THR A 1 128 ? 12.505 -0.936 -7.519 1.00 96.00 128 THR A C 1
ATOM 1019 O O . THR A 1 128 ? 11.828 -1.065 -6.505 1.00 96.00 128 THR A O 1
ATOM 1022 N N . PHE A 1 129 ? 12.809 -1.969 -8.315 1.00 95.88 129 PHE A N 1
A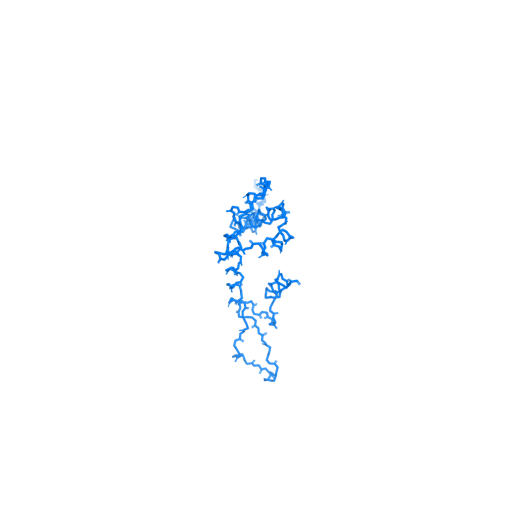TOM 1023 C CA . PHE A 1 129 ? 12.379 -3.334 -8.010 1.00 95.88 129 PHE A CA 1
ATOM 1024 C C . PHE A 1 129 ? 12.967 -3.807 -6.677 1.00 95.88 129 PHE A C 1
ATOM 1026 O O . PHE A 1 129 ? 12.244 -4.379 -5.869 1.00 95.88 129 PHE A O 1
ATOM 1033 N N . ARG A 1 130 ? 14.256 -3.533 -6.423 1.00 95.25 130 ARG A N 1
ATOM 1034 C CA . ARG A 1 130 ? 14.898 -3.889 -5.148 1.00 95.25 130 ARG A CA 1
ATOM 1035 C C . ARG A 1 130 ? 14.234 -3.183 -3.975 1.00 95.25 130 ARG A C 1
ATOM 1037 O O . ARG A 1 130 ? 13.857 -3.858 -3.035 1.00 95.25 130 ARG A O 1
ATOM 1044 N N . THR A 1 131 ? 13.984 -1.877 -4.073 1.00 96.06 131 THR A N 1
ATOM 1045 C CA . THR A 1 131 ? 13.284 -1.124 -3.023 1.00 96.06 131 THR A CA 1
ATOM 1046 C C . THR A 1 131 ? 11.893 -1.691 -2.739 1.00 96.06 131 THR A C 1
ATOM 1048 O O . THR A 1 131 ? 11.520 -1.811 -1.577 1.00 96.06 131 THR A O 1
ATOM 1051 N N . ILE A 1 132 ? 11.126 -2.064 -3.771 1.00 94.81 132 ILE A N 1
ATOM 1052 C CA . ILE A 1 132 ? 9.813 -2.706 -3.589 1.00 94.81 132 ILE A CA 1
ATOM 1053 C C . ILE A 1 132 ? 9.974 -4.062 -2.897 1.00 94.81 132 ILE A C 1
ATOM 1055 O O . ILE A 1 132 ? 9.273 -4.322 -1.924 1.00 94.81 132 ILE A O 1
ATOM 1059 N N . SER A 1 133 ? 10.905 -4.895 -3.373 1.00 94.56 133 SER A N 1
ATOM 1060 C CA . SER A 1 133 ? 11.184 -6.216 -2.802 1.00 94.56 133 SER A CA 1
ATOM 1061 C C . SER A 1 133 ? 11.582 -6.116 -1.330 1.00 94.56 133 SER A C 1
ATOM 1063 O O . SER A 1 133 ? 10.999 -6.799 -0.506 1.00 94.56 133 SER A O 1
ATOM 1065 N N . GLU A 1 134 ? 12.514 -5.225 -0.995 1.00 94.94 134 GLU A N 1
ATOM 1066 C CA . GLU A 1 134 ? 12.993 -4.980 0.372 1.00 94.94 134 GLU A CA 1
ATOM 1067 C C . GLU A 1 134 ? 11.892 -4.419 1.283 1.00 94.94 134 GLU A C 1
ATOM 1069 O O . GLU A 1 134 ? 11.873 -4.704 2.473 1.00 94.94 134 GLU A O 1
ATOM 1074 N N . SER A 1 135 ? 10.963 -3.625 0.741 1.00 92.19 135 SER A N 1
ATOM 1075 C CA . SER A 1 135 ? 9.875 -3.027 1.530 1.00 92.19 135 SER A CA 1
ATOM 1076 C C . SER A 1 135 ? 8.749 -4.009 1.863 1.00 92.19 135 SER A C 1
ATOM 1078 O O . SER A 1 135 ? 7.942 -3.720 2.746 1.00 92.19 135 SER A O 1
ATOM 1080 N N . LEU A 1 136 ? 8.640 -5.111 1.117 1.00 88.88 136 LEU A N 1
ATOM 1081 C CA . LEU A 1 136 ? 7.572 -6.106 1.253 1.00 88.88 136 LEU A CA 1
ATOM 1082 C C . LEU A 1 136 ? 8.074 -7.459 1.774 1.00 88.88 136 LEU A C 1
ATOM 1084 O O . LEU A 1 136 ? 7.249 -8.343 2.009 1.00 88.88 136 LEU A O 1
ATOM 1088 N N . ASP A 1 137 ? 9.388 -7.622 1.945 1.00 84.50 137 ASP A N 1
ATOM 1089 C CA . ASP A 1 137 ? 9.969 -8.809 2.570 1.00 84.50 137 ASP A CA 1
ATOM 1090 C C . ASP A 1 137 ? 9.611 -8.815 4.078 1.00 84.50 137 ASP A C 1
ATOM 1092 O O . ASP A 1 137 ? 9.797 -7.780 4.730 1.00 84.50 137 ASP A O 1
ATOM 1096 N N . PRO A 1 138 ? 9.017 -9.897 4.626 1.00 58.66 138 PRO A N 1
ATOM 1097 C CA . PRO A 1 138 ? 8.512 -9.935 6.003 1.00 58.66 138 PRO A CA 1
ATOM 1098 C C . PRO A 1 138 ? 9.575 -9.907 7.110 1.00 58.66 138 PRO A C 1
ATOM 1100 O O . PRO A 1 138 ? 10.671 -10.481 6.927 1.00 58.66 138 PRO A O 1
#

Radius of gyration: 26.67 Å; Cα contacts (8 Å, |Δi|>4): 68; chains: 1; bounding box: 50×86×52 Å

Foldseek 3Di:
DDDDDDDDDPDDVVVVVVVDDPDPVVVVVVVVVVVLVVLVVPFDDCVVVVVVQVVVQDPVRDGDDDDDGDPSNVVNVVCVVVVVVVVVVVLVVLDVQFDWDDPPDPDPDPPDRQTATPNPRHGPVDPSVVVSVVVPDD

Mean predicted aligned error: 11.15 Å

pLDDT: mean 83.24, std 17.67, range [33.19, 97.75]